Protein AF-A0A392QBS6-F1 (afdb_monomer)

Sequence (158 aa):
MGFRNLRAFNEALLAKQGWRLITHPTSLVAQMLQAKYYPKEHFLKAKPKHNMSYTWRSILQASWILKKGCYWTVGNGASIELWEDNWIHQRGNASTWSPKPTSTNYLKVQDIMEDNDNGWKDHLIHQLFIPQEAQKILRIPLIDRTQDDTLTWDGTLD

Structure (mmCIF, N/CA/C/O backbone):
data_AF-A0A392QBS6-F1
#
_entry.id   AF-A0A392QBS6-F1
#
loop_
_atom_site.group_PDB
_atom_site.id
_atom_site.type_symbol
_atom_site.label_atom_id
_atom_site.label_alt_id
_atom_site.label_comp_id
_atom_site.label_asym_id
_atom_site.label_entity_id
_atom_site.label_seq_id
_atom_site.pdbx_PDB_ins_code
_atom_site.Cartn_x
_atom_site.Cartn_y
_atom_site.Cartn_z
_atom_site.occupancy
_atom_site.B_iso_or_equiv
_atom_site.auth_seq_id
_atom_site.auth_comp_id
_atom_site.auth_asym_id
_atom_site.auth_atom_id
_atom_site.pdbx_PDB_model_num
ATOM 1 N N . MET A 1 1 ? 3.865 12.499 -36.621 1.00 49.34 1 MET A N 1
ATOM 2 C CA . MET A 1 1 ? 2.808 12.134 -35.649 1.00 49.34 1 MET A CA 1
ATOM 3 C C . MET A 1 1 ? 2.849 10.616 -35.443 1.00 49.34 1 MET A C 1
ATOM 5 O O . MET A 1 1 ? 2.321 9.907 -36.278 1.00 49.34 1 MET A O 1
ATOM 9 N N . GLY A 1 2 ? 3.553 10.095 -34.428 1.00 52.97 2 GLY A N 1
ATOM 10 C CA . GLY A 1 2 ? 3.706 8.631 -34.238 1.00 52.97 2 GLY A CA 1
ATOM 11 C C . GLY A 1 2 ? 4.468 8.213 -32.971 1.00 52.97 2 GLY A C 1
ATOM 12 O O . GLY A 1 2 ? 4.223 7.159 -32.399 1.00 52.97 2 GLY A O 1
ATOM 13 N N . PHE A 1 3 ? 5.320 9.093 -32.442 1.00 52.78 3 PHE A N 1
ATOM 14 C CA . PHE A 1 3 ? 6.166 8.795 -31.279 1.00 52.78 3 PHE A CA 1
ATOM 15 C C . PHE A 1 3 ? 5.460 8.880 -29.913 1.00 52.78 3 PHE A C 1
ATOM 17 O O . PHE A 1 3 ? 5.902 8.243 -28.960 1.00 52.78 3 PHE A O 1
ATOM 24 N N . ARG A 1 4 ? 4.349 9.627 -29.796 1.00 57.03 4 A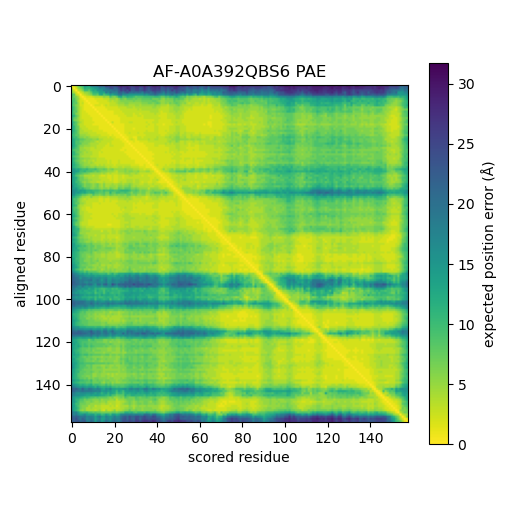RG A N 1
ATOM 25 C CA . ARG A 1 4 ? 3.589 9.723 -28.530 1.00 57.03 4 ARG A CA 1
ATOM 26 C C . ARG A 1 4 ? 2.929 8.396 -28.141 1.00 57.03 4 ARG A C 1
ATOM 28 O O . ARG A 1 4 ? 2.883 8.083 -26.959 1.00 57.03 4 ARG A O 1
ATOM 35 N N . ASN A 1 5 ? 2.491 7.607 -29.124 1.00 68.06 5 ASN A N 1
ATOM 36 C CA . ASN A 1 5 ? 1.867 6.308 -28.875 1.00 68.06 5 ASN A CA 1
ATOM 37 C C . ASN A 1 5 ? 2.914 5.258 -28.455 1.00 68.06 5 ASN A C 1
ATOM 39 O O . ASN A 1 5 ? 2.714 4.542 -27.485 1.00 68.06 5 ASN A O 1
ATOM 43 N N . LEU A 1 6 ? 4.099 5.262 -29.082 1.00 77.19 6 LEU A N 1
ATOM 44 C CA . LEU A 1 6 ? 5.196 4.347 -28.729 1.00 77.19 6 LEU A CA 1
ATOM 45 C C . LEU A 1 6 ? 5.720 4.547 -27.304 1.00 77.19 6 LEU A C 1
ATOM 47 O O . LEU A 1 6 ? 5.988 3.572 -26.607 1.00 77.19 6 LEU A O 1
ATOM 51 N N . ARG A 1 7 ? 5.862 5.799 -26.851 1.00 80.81 7 ARG A N 1
ATOM 52 C CA . ARG A 1 7 ? 6.288 6.066 -25.471 1.00 80.81 7 ARG A CA 1
ATOM 53 C C . ARG A 1 7 ? 5.254 5.566 -24.462 1.00 80.81 7 ARG A C 1
ATOM 55 O O . ARG A 1 7 ? 5.635 4.873 -23.528 1.00 80.81 7 ARG A O 1
ATOM 62 N N . ALA A 1 8 ? 3.975 5.878 -24.672 1.00 80.25 8 ALA A N 1
ATOM 63 C CA . ALA A 1 8 ? 2.897 5.415 -23.800 1.00 80.25 8 ALA A CA 1
ATOM 64 C C . ALA A 1 8 ? 2.787 3.880 -23.791 1.00 80.25 8 ALA A C 1
ATOM 66 O O . ALA A 1 8 ? 2.656 3.274 -22.732 1.00 80.25 8 ALA A O 1
ATOM 67 N N . PHE A 1 9 ? 2.925 3.245 -24.957 1.00 81.94 9 PHE A N 1
ATOM 68 C CA . PHE A 1 9 ? 2.935 1.791 -25.095 1.00 81.94 9 PHE A CA 1
ATOM 69 C C . PHE A 1 9 ? 4.110 1.146 -24.347 1.00 81.94 9 PHE A C 1
ATOM 71 O O . PHE A 1 9 ? 3.920 0.199 -23.588 1.00 81.94 9 PHE A O 1
ATOM 78 N N . ASN A 1 10 ? 5.320 1.696 -24.488 1.00 86.75 10 ASN A N 1
ATOM 79 C CA . ASN A 1 10 ? 6.489 1.223 -23.746 1.00 86.75 10 ASN A CA 1
ATOM 80 C C . ASN A 1 10 ? 6.328 1.415 -22.231 1.00 86.75 10 ASN A C 1
ATOM 82 O O . ASN A 1 10 ? 6.674 0.518 -21.466 1.00 86.75 10 ASN A O 1
ATOM 86 N N . GLU A 1 11 ? 5.785 2.551 -21.784 1.00 87.88 11 GLU A N 1
ATOM 87 C CA . GLU A 1 11 ? 5.496 2.790 -20.365 1.00 87.88 11 GLU A CA 1
ATOM 88 C C . GLU A 1 11 ? 4.455 1.789 -19.827 1.00 87.88 11 GLU A C 1
ATOM 90 O O . GLU A 1 11 ? 4.653 1.232 -18.747 1.00 87.88 11 GLU A O 1
ATOM 95 N N . ALA A 1 12 ? 3.412 1.463 -20.599 1.00 87.19 12 ALA A N 1
ATOM 96 C CA . ALA A 1 12 ? 2.426 0.442 -20.237 1.00 87.19 12 ALA A CA 1
ATOM 97 C C . ALA A 1 12 ? 3.037 -0.970 -20.158 1.00 87.19 12 ALA A C 1
ATOM 99 O O . ALA A 1 12 ? 2.762 -1.716 -19.216 1.00 87.19 12 ALA A O 1
ATOM 100 N N . LEU A 1 13 ? 3.918 -1.335 -21.097 1.00 89.00 13 LEU A N 1
ATOM 101 C CA . LEU A 1 13 ? 4.647 -2.606 -21.050 1.00 89.00 13 LEU A CA 1
ATOM 102 C C . LEU A 1 13 ? 5.544 -2.704 -19.812 1.00 89.00 13 LEU A C 1
ATOM 104 O O . LEU A 1 13 ? 5.586 -3.752 -19.164 1.00 89.00 13 LEU A O 1
ATOM 108 N N . LEU A 1 14 ? 6.241 -1.620 -19.463 1.00 92.12 14 LEU A N 1
ATOM 109 C CA . LEU A 1 14 ? 7.072 -1.546 -18.261 1.00 92.12 14 LEU A CA 1
ATOM 110 C C . LEU A 1 14 ? 6.229 -1.638 -16.984 1.00 92.12 14 LEU A C 1
ATOM 112 O O . LEU A 1 14 ? 6.624 -2.340 -16.054 1.00 92.12 14 LEU A O 1
ATOM 116 N N . ALA A 1 15 ? 5.051 -1.008 -16.956 1.00 89.81 15 ALA A N 1
ATOM 117 C CA . ALA A 1 15 ? 4.090 -1.176 -15.869 1.00 89.81 15 ALA A CA 1
ATOM 118 C C . ALA A 1 15 ? 3.616 -2.635 -15.765 1.00 89.81 15 ALA A C 1
ATOM 120 O O . ALA A 1 15 ? 3.633 -3.191 -14.672 1.00 89.81 15 ALA A O 1
ATOM 121 N N . LYS A 1 16 ? 3.320 -3.310 -16.887 1.00 90.12 16 LYS A N 1
ATOM 122 C CA . LYS A 1 16 ? 2.978 -4.748 -16.902 1.00 90.12 16 LYS A CA 1
ATOM 123 C C . LYS A 1 16 ? 4.129 -5.625 -16.388 1.00 90.12 16 LYS A C 1
ATOM 125 O O . LYS A 1 16 ? 3.877 -6.618 -15.709 1.00 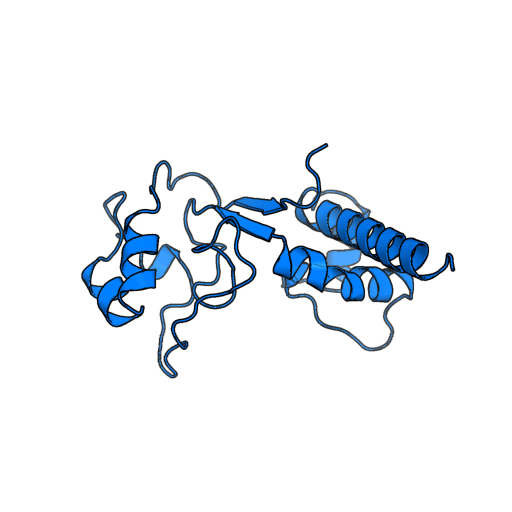90.12 16 LYS A O 1
ATOM 130 N N . GLN A 1 17 ? 5.392 -5.264 -16.645 1.00 91.75 17 GLN A N 1
ATOM 131 C CA . GLN A 1 17 ? 6.533 -5.947 -16.013 1.00 91.75 17 GLN A CA 1
ATOM 132 C C . GLN A 1 17 ? 6.589 -5.688 -14.504 1.00 91.75 17 GLN A C 1
ATOM 134 O O . GLN A 1 17 ? 6.764 -6.634 -13.743 1.00 91.75 17 GLN A O 1
ATOM 139 N N . GLY A 1 18 ? 6.392 -4.442 -14.063 1.00 91.50 18 GLY A N 1
ATOM 140 C CA . GLY A 1 18 ? 6.282 -4.111 -12.640 1.00 91.50 18 GLY A CA 1
ATOM 141 C C . GLY A 1 18 ? 5.163 -4.894 -11.947 1.00 91.50 18 GLY A C 1
ATOM 142 O O . GLY A 1 18 ? 5.373 -5.434 -10.868 1.00 91.50 18 GLY A O 1
ATOM 143 N N . TRP A 1 19 ? 4.015 -5.050 -12.611 1.00 91.81 19 TRP A N 1
ATOM 144 C CA . TRP A 1 19 ? 2.890 -5.845 -12.124 1.00 91.81 19 TRP A CA 1
ATOM 145 C C . TRP A 1 19 ? 3.272 -7.310 -11.914 1.00 91.81 19 TRP A C 1
ATOM 147 O O . TRP A 1 19 ? 3.006 -7.872 -10.858 1.00 91.81 19 TRP A O 1
ATOM 157 N N . ARG A 1 20 ? 3.999 -7.91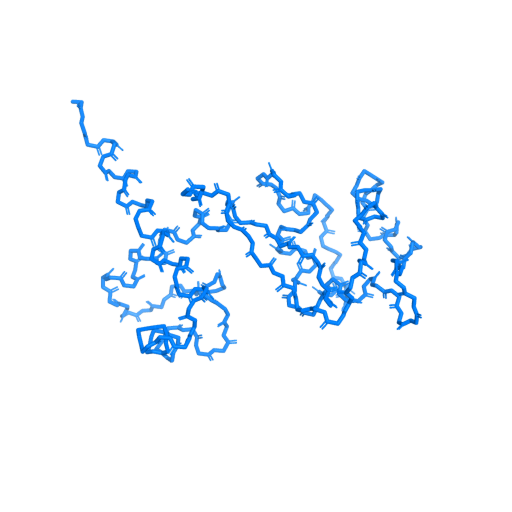2 -12.864 1.00 90.69 20 ARG A N 1
ATOM 158 C CA . ARG A 1 20 ? 4.506 -9.286 -12.718 1.00 90.69 20 ARG A CA 1
ATOM 159 C C . ARG A 1 20 ? 5.441 -9.454 -11.521 1.00 90.69 20 ARG A C 1
ATOM 161 O O . ARG A 1 20 ? 5.422 -10.519 -10.917 1.00 90.69 20 ARG A O 1
ATOM 168 N N . LEU A 1 21 ? 6.232 -8.435 -11.171 1.00 90.69 21 LEU A N 1
ATOM 169 C CA . LEU A 1 21 ? 7.073 -8.476 -9.966 1.00 90.69 21 LEU A CA 1
ATOM 170 C C . LEU A 1 21 ? 6.237 -8.502 -8.682 1.00 90.69 21 LEU A C 1
ATOM 172 O O . LEU A 1 21 ? 6.680 -9.074 -7.692 1.00 90.69 21 LEU A O 1
ATOM 176 N N . ILE A 1 22 ? 5.044 -7.901 -8.704 1.00 88.94 22 ILE A N 1
ATOM 177 C CA . ILE A 1 22 ? 4.110 -7.905 -7.575 1.00 88.94 22 ILE A CA 1
ATOM 178 C C . ILE A 1 22 ? 3.360 -9.240 -7.499 1.00 88.94 22 ILE A C 1
ATOM 180 O O . ILE A 1 22 ? 3.299 -9.836 -6.430 1.00 88.94 22 ILE A O 1
ATOM 184 N N . THR A 1 23 ? 2.811 -9.729 -8.616 1.00 88.75 23 THR A N 1
ATOM 185 C CA . THR A 1 23 ? 1.941 -10.919 -8.615 1.00 88.75 23 THR A CA 1
ATOM 186 C C . THR A 1 23 ? 2.694 -12.248 -8.662 1.00 88.75 23 THR A C 1
ATOM 188 O O . THR A 1 23 ? 2.141 -13.271 -8.276 1.00 88.75 23 THR A O 1
ATOM 191 N N . HIS A 1 24 ? 3.949 -12.260 -9.125 1.00 90.44 24 HIS A N 1
ATOM 192 C CA . HIS A 1 24 ? 4.793 -13.461 -9.190 1.00 90.44 24 HIS A CA 1
ATOM 193 C C . HIS A 1 24 ? 6.121 -13.258 -8.435 1.00 90.44 24 HIS A C 1
ATOM 195 O O . HIS A 1 24 ? 7.203 -13.340 -9.040 1.00 90.44 24 HIS A O 1
ATOM 201 N N . PRO A 1 25 ? 6.070 -13.016 -7.110 1.00 88.31 25 PRO A N 1
ATOM 202 C CA . PRO A 1 25 ? 7.257 -12.718 -6.307 1.00 88.31 25 PRO A CA 1
ATOM 203 C C . PRO A 1 25 ? 8.228 -13.905 -6.212 1.00 88.31 25 PRO A C 1
ATOM 205 O O . PRO A 1 25 ? 9.413 -13.719 -5.957 1.00 88.31 25 PRO A O 1
ATOM 208 N N . THR A 1 26 ? 7.755 -15.130 -6.456 1.00 90.75 26 THR A N 1
ATOM 209 C CA . THR A 1 26 ? 8.560 -16.363 -6.434 1.00 90.75 26 THR A CA 1
ATOM 210 C C . THR A 1 26 ? 9.376 -16.592 -7.704 1.00 90.75 26 THR A C 1
ATOM 212 O O . THR A 1 26 ? 10.218 -17.487 -7.739 1.00 90.75 26 THR A O 1
ATOM 215 N N . SER A 1 27 ? 9.161 -15.800 -8.758 1.00 92.69 27 SER A N 1
ATOM 216 C CA . SER A 1 27 ? 9.972 -15.904 -9.970 1.00 92.69 27 SER A CA 1
ATOM 217 C C . SER A 1 27 ? 11.424 -15.499 -9.692 1.00 92.69 27 SER A C 1
ATOM 219 O O . SER A 1 27 ? 11.685 -14.547 -8.956 1.00 92.69 27 SER A O 1
ATOM 221 N N . LEU A 1 28 ? 12.387 -16.174 -10.332 1.00 92.00 28 LEU A N 1
ATOM 222 C CA . LEU A 1 28 ? 13.818 -15.883 -10.153 1.00 92.00 28 LEU A CA 1
ATOM 223 C C . LEU A 1 28 ? 14.146 -14.404 -10.419 1.00 92.00 28 LEU A C 1
ATOM 225 O O . LEU A 1 28 ? 14.939 -13.792 -9.709 1.00 92.00 28 LEU A O 1
ATOM 229 N N . VAL A 1 29 ? 13.500 -13.816 -11.431 1.00 90.19 29 VAL A N 1
ATOM 230 C CA . VAL A 1 29 ? 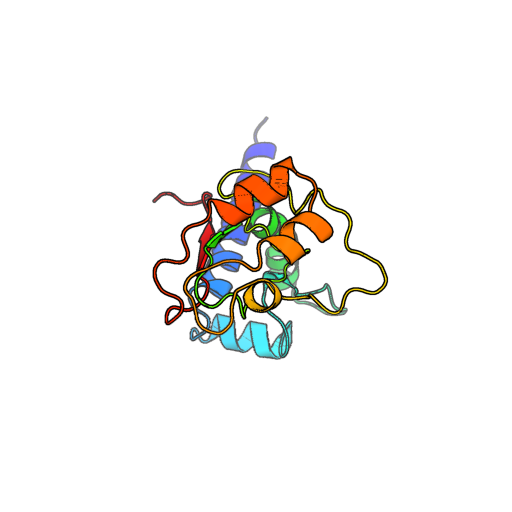13.659 -12.398 -11.777 1.00 90.19 29 VAL A CA 1
ATOM 231 C C . VAL A 1 29 ? 13.137 -11.496 -10.658 1.00 90.19 29 VAL A C 1
ATOM 233 O O . VAL A 1 29 ? 13.819 -10.536 -10.298 1.00 90.19 29 VAL A O 1
ATOM 236 N N . ALA A 1 30 ? 11.966 -11.798 -10.086 1.00 90.69 30 ALA A N 1
ATOM 237 C CA . ALA A 1 30 ? 11.421 -11.028 -8.972 1.00 90.69 30 ALA A CA 1
ATOM 238 C C . ALA A 1 30 ? 12.321 -11.115 -7.737 1.00 90.69 30 ALA A C 1
ATOM 240 O O . ALA A 1 30 ? 12.712 -10.074 -7.213 1.00 90.69 30 ALA A O 1
ATOM 241 N N . GLN A 1 31 ? 12.754 -12.317 -7.353 1.00 92.75 31 GLN A N 1
ATOM 242 C CA . GLN A 1 31 ? 13.648 -12.526 -6.211 1.00 92.75 31 GLN A CA 1
ATOM 243 C C . GLN A 1 31 ? 14.999 -11.818 -6.390 1.00 92.75 31 GLN A C 1
ATOM 245 O O . GLN A 1 31 ? 15.475 -11.140 -5.479 1.00 92.75 31 GLN A O 1
ATOM 250 N N . MET A 1 32 ? 15.601 -11.910 -7.582 1.00 92.12 32 MET A N 1
ATOM 251 C CA . MET A 1 32 ? 16.860 -11.229 -7.890 1.00 92.12 32 MET A CA 1
ATOM 252 C C . MET A 1 32 ? 16.709 -9.702 -7.803 1.00 92.12 32 MET A C 1
ATOM 254 O O . MET A 1 32 ? 17.543 -9.024 -7.197 1.00 92.12 32 MET A O 1
ATOM 258 N N . LEU A 1 33 ? 15.655 -9.144 -8.409 1.00 90.50 33 LEU A N 1
ATOM 259 C CA . LEU A 1 33 ? 15.410 -7.701 -8.390 1.00 90.50 33 LEU A CA 1
ATOM 260 C C . LEU A 1 33 ? 15.046 -7.204 -6.989 1.00 90.50 33 LEU A C 1
ATOM 262 O O . LEU A 1 33 ? 15.516 -6.135 -6.604 1.00 90.50 33 LEU A O 1
ATOM 266 N N . GLN A 1 34 ? 14.276 -7.975 -6.221 1.00 90.62 34 GLN A N 1
ATOM 267 C CA . GLN A 1 34 ? 13.956 -7.682 -4.827 1.00 90.62 34 GLN A CA 1
ATOM 268 C C . GLN A 1 34 ? 15.227 -7.629 -3.985 1.00 90.62 34 GLN A C 1
ATOM 270 O O . GLN A 1 34 ? 15.520 -6.588 -3.400 1.00 90.62 34 GLN A O 1
ATOM 275 N N . ALA A 1 35 ? 16.038 -8.690 -4.002 1.00 90.81 35 ALA A N 1
ATOM 276 C CA . ALA A 1 35 ? 17.285 -8.757 -3.242 1.00 90.81 35 ALA A CA 1
ATOM 277 C C . ALA A 1 35 ? 18.234 -7.594 -3.577 1.00 90.81 35 ALA A C 1
ATOM 279 O O . ALA A 1 35 ? 18.876 -7.025 -2.692 1.00 90.81 35 ALA A O 1
ATOM 280 N N . LYS A 1 36 ? 18.295 -7.196 -4.853 1.00 90.38 36 LYS A N 1
ATOM 281 C CA . LYS A 1 36 ? 19.183 -6.125 -5.313 1.00 90.38 36 LYS A CA 1
ATOM 282 C C . LYS A 1 36 ? 18.649 -4.721 -5.023 1.00 90.38 36 LYS A C 1
ATOM 284 O O . LYS A 1 36 ? 19.406 -3.846 -4.595 1.00 90.38 36 LYS A O 1
ATOM 289 N N . TYR A 1 37 ? 17.373 -4.466 -5.300 1.00 89.56 37 TYR A N 1
ATOM 290 C CA . TYR A 1 37 ? 16.837 -3.106 -5.360 1.00 89.56 37 TYR A CA 1
ATOM 291 C C . TYR A 1 37 ? 15.893 -2.761 -4.208 1.00 89.56 37 TYR A C 1
ATOM 293 O O . TYR A 1 37 ? 15.963 -1.628 -3.727 1.00 89.56 37 TYR A O 1
ATOM 301 N N . TYR A 1 38 ? 15.102 -3.705 -3.702 1.00 88.62 38 TYR A N 1
ATOM 302 C CA . TYR A 1 38 ? 14.094 -3.477 -2.655 1.00 88.62 38 TYR A CA 1
ATOM 303 C C . TYR A 1 38 ? 14.023 -4.646 -1.643 1.00 88.62 38 TYR A C 1
ATOM 305 O O . TYR A 1 38 ? 12.978 -5.261 -1.471 1.00 88.62 38 TYR A O 1
ATOM 313 N N . PRO A 1 39 ? 15.119 -4.972 -0.928 1.00 86.75 39 PR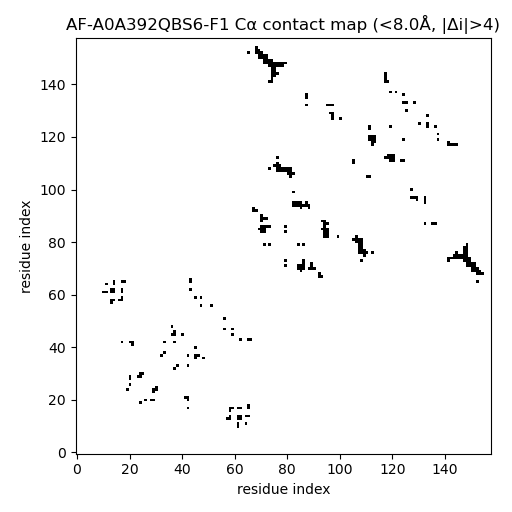O A N 1
ATOM 314 C CA . PRO A 1 39 ? 15.203 -6.207 -0.137 1.00 86.75 39 PRO A CA 1
ATOM 315 C C . PRO A 1 39 ? 14.305 -6.237 1.109 1.00 86.75 39 PRO A C 1
ATOM 317 O O . PRO A 1 39 ? 14.039 -7.309 1.636 1.00 86.75 39 PRO A O 1
ATOM 320 N N . LYS A 1 40 ? 13.871 -5.073 1.606 1.00 84.25 40 LYS A N 1
ATOM 321 C CA . LYS A 1 40 ? 13.063 -4.927 2.833 1.00 84.25 40 LYS A CA 1
ATOM 322 C C . LYS A 1 40 ? 11.716 -4.243 2.589 1.00 84.25 40 LYS A C 1
ATOM 324 O O . LYS A 1 40 ? 11.033 -3.878 3.535 1.00 84.25 40 LYS A O 1
ATOM 329 N N . GLU A 1 41 ? 11.381 -3.987 1.331 1.00 81.81 41 GLU A N 1
ATOM 330 C CA . GLU A 1 41 ? 10.228 -3.175 0.951 1.00 81.81 41 GLU A CA 1
ATOM 331 C C . GLU A 1 41 ? 9.445 -3.876 -0.160 1.00 81.81 41 GLU A C 1
ATOM 333 O O . GLU A 1 41 ? 9.929 -4.818 -0.786 1.00 81.81 41 GLU A O 1
ATOM 338 N N . HIS A 1 42 ? 8.241 -3.386 -0.438 1.00 83.19 42 HIS A N 1
ATOM 339 C CA . HIS A 1 42 ? 7.472 -3.801 -1.607 1.00 83.19 42 HIS A CA 1
ATOM 340 C C . HIS A 1 42 ? 7.935 -3.053 -2.859 1.00 83.19 42 HIS A C 1
ATOM 342 O O . HIS A 1 42 ? 8.414 -1.919 -2.781 1.00 83.19 42 HIS A O 1
ATOM 348 N N . PHE A 1 43 ? 7.713 -3.646 -4.034 1.00 86.38 43 PHE A N 1
ATOM 349 C CA . PHE A 1 43 ? 8.048 -3.034 -5.324 1.00 86.38 43 PHE A CA 1
ATOM 350 C C . PHE A 1 43 ? 7.510 -1.596 -5.462 1.00 86.38 43 PHE A C 1
ATOM 352 O O . PHE A 1 43 ? 8.235 -0.705 -5.900 1.00 86.38 43 PHE A O 1
ATOM 359 N N . LEU A 1 44 ? 6.270 -1.334 -5.029 1.00 84.69 44 LEU A N 1
ATOM 360 C CA . LEU A 1 44 ? 5.667 0.003 -5.099 1.00 84.69 44 LEU A CA 1
ATOM 361 C C . LEU A 1 44 ? 6.349 1.025 -4.173 1.00 84.69 44 LEU A C 1
ATOM 363 O O . LEU A 1 44 ? 6.311 2.224 -4.445 1.00 84.69 44 LEU A O 1
ATOM 367 N N . LYS A 1 45 ? 7.024 0.582 -3.111 1.00 83.69 45 LYS A N 1
ATOM 368 C CA . LYS A 1 45 ? 7.783 1.457 -2.206 1.00 83.69 45 LYS A CA 1
ATOM 369 C C . LYS A 1 45 ? 9.237 1.647 -2.636 1.00 83.69 45 LYS A C 1
ATOM 371 O O . LYS A 1 45 ? 9.901 2.537 -2.110 1.00 83.69 45 LYS A O 1
ATOM 376 N N . ALA A 1 46 ? 9.703 0.893 -3.634 1.00 87.06 46 ALA A N 1
ATOM 377 C CA . ALA A 1 46 ? 11.078 0.959 -4.095 1.00 87.06 46 ALA A CA 1
ATOM 378 C C . ALA A 1 46 ? 11.480 2.389 -4.490 1.00 87.06 46 ALA A C 1
ATOM 380 O O . ALA A 1 46 ? 10.770 3.095 -5.213 1.00 87.06 46 ALA A O 1
ATOM 381 N N . LYS A 1 47 ? 12.655 2.812 -4.018 1.00 86.31 47 LYS A N 1
ATOM 382 C CA . LYS A 1 47 ? 13.209 4.145 -4.277 1.00 86.31 47 LYS A CA 1
ATOM 383 C C . LYS A 1 47 ? 14.356 4.089 -5.285 1.00 86.31 47 LYS A C 1
ATOM 385 O O . LYS A 1 47 ? 15.062 3.078 -5.370 1.00 86.31 47 LYS A O 1
ATOM 390 N N . PRO A 1 48 ? 14.592 5.176 -6.039 1.00 85.69 48 PRO A N 1
ATOM 391 C CA . PRO A 1 48 ? 15.760 5.267 -6.895 1.00 85.69 48 PRO A CA 1
ATOM 392 C C . PRO A 1 48 ? 17.060 5.168 -6.085 1.00 85.69 48 PRO A C 1
ATOM 394 O O . PRO A 1 48 ? 17.221 5.848 -5.077 1.00 85.69 48 PRO A O 1
ATOM 397 N N . LYS A 1 49 ? 17.999 4.338 -6.546 1.00 84.81 49 LYS A N 1
ATOM 398 C CA . LYS A 1 49 ? 19.349 4.185 -5.987 1.00 84.81 49 LYS A CA 1
ATOM 399 C C . LYS A 1 49 ? 20.407 4.578 -7.017 1.00 84.81 49 LYS A C 1
ATOM 401 O O . LYS A 1 49 ? 20.195 4.417 -8.221 1.00 84.81 49 LYS A O 1
ATOM 406 N N . HIS A 1 50 ? 21.563 5.042 -6.547 1.00 75.69 50 HIS A N 1
ATOM 407 C CA . HIS A 1 50 ? 22.733 5.219 -7.408 1.00 75.69 50 HIS A CA 1
ATOM 408 C C . HIS A 1 50 ? 23.159 3.863 -8.006 1.00 75.69 50 HIS A 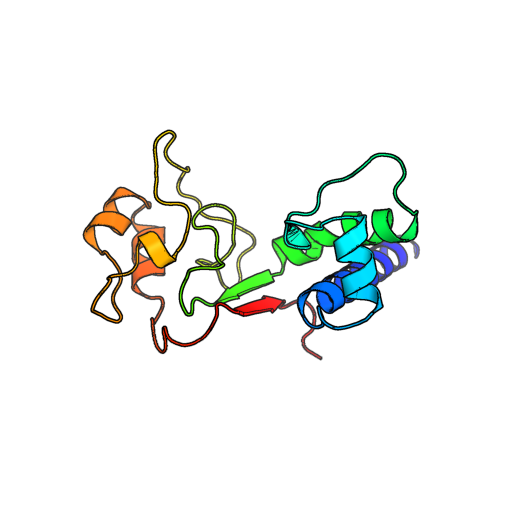C 1
ATOM 410 O O . HIS A 1 50 ? 23.047 2.829 -7.349 1.00 75.69 50 HIS A O 1
ATOM 416 N N . ASN A 1 51 ? 23.613 3.862 -9.265 1.00 82.44 51 ASN A N 1
ATOM 417 C CA . ASN A 1 51 ? 24.083 2.676 -10.005 1.00 82.44 51 ASN A CA 1
ATOM 418 C C . ASN A 1 51 ? 23.029 1.581 -10.271 1.00 82.44 51 ASN A C 1
ATOM 420 O O . ASN A 1 51 ? 23.328 0.385 -10.275 1.00 82.44 51 ASN A O 1
ATOM 424 N N . MET A 1 52 ? 21.781 1.970 -10.537 1.00 88.62 52 MET A N 1
ATOM 425 C CA . MET A 1 52 ? 20.780 1.027 -11.042 1.00 88.62 52 MET A CA 1
ATOM 426 C C . MET A 1 52 ? 21.003 0.651 -12.511 1.00 88.62 52 MET A C 1
ATOM 428 O O . MET A 1 52 ? 21.491 1.460 -13.300 1.00 88.62 52 MET A O 1
ATOM 432 N N . SER A 1 53 ? 20.589 -0.562 -12.893 1.00 90.19 53 SER A N 1
ATOM 433 C CA . SER A 1 53 ? 20.578 -0.941 -14.304 1.00 90.19 53 SER A CA 1
ATOM 434 C C . SER A 1 53 ? 19.569 -0.082 -15.062 1.00 90.19 53 SER A C 1
ATOM 436 O O . SER A 1 53 ? 18.567 0.371 -14.501 1.00 90.19 53 SER A O 1
ATOM 438 N N . TYR A 1 54 ? 19.815 0.113 -16.356 1.00 88.19 54 TYR A N 1
ATOM 439 C CA . TYR A 1 54 ? 18.891 0.847 -17.219 1.00 88.19 54 TYR A CA 1
ATOM 440 C C . TYR A 1 54 ? 17.489 0.220 -17.200 1.00 88.19 54 TYR A C 1
ATOM 442 O O . TYR A 1 54 ? 16.495 0.917 -17.031 1.00 88.19 54 TYR A O 1
ATOM 450 N N . THR A 1 55 ? 17.423 -1.113 -17.257 1.00 88.19 55 THR A N 1
ATOM 451 C CA . THR A 1 55 ? 16.171 -1.878 -17.188 1.00 88.19 55 THR A CA 1
ATOM 452 C C . THR A 1 55 ? 15.393 -1.621 -15.898 1.00 88.19 55 THR A C 1
ATOM 454 O O . THR A 1 55 ? 14.199 -1.333 -15.954 1.00 88.19 55 THR A O 1
ATOM 457 N N . TRP A 1 56 ? 16.059 -1.655 -14.738 1.00 90.81 56 TRP A N 1
ATOM 458 C CA . TRP A 1 56 ? 15.418 -1.361 -13.456 1.00 90.81 56 TRP A CA 1
ATOM 459 C C . TRP A 1 56 ? 14.934 0.084 -13.391 1.00 90.81 56 TRP A C 1
ATOM 461 O O . TRP A 1 56 ? 13.819 0.340 -12.946 1.00 90.81 56 TRP A O 1
ATOM 471 N N . ARG A 1 57 ? 15.742 1.029 -13.887 1.00 91.19 57 ARG A N 1
ATOM 472 C CA . ARG A 1 57 ? 15.362 2.442 -13.952 1.00 91.19 57 ARG A CA 1
ATOM 473 C C . ARG A 1 57 ? 14.071 2.640 -14.732 1.00 91.19 57 ARG A C 1
ATOM 475 O O . ARG A 1 57 ? 13.199 3.360 -14.258 1.00 91.19 57 ARG A O 1
ATOM 482 N N . SER A 1 58 ? 13.940 1.998 -15.890 1.00 90.44 58 SER A N 1
ATOM 483 C CA . SER A 1 58 ? 12.743 2.088 -16.728 1.00 90.44 58 SER A CA 1
ATOM 484 C C . SER A 1 58 ? 11.512 1.477 -16.051 1.00 90.44 58 SER A C 1
ATOM 486 O O . SER A 1 58 ? 10.455 2.102 -16.044 1.00 90.44 58 SER A O 1
ATOM 488 N N . ILE A 1 59 ? 11.645 0.303 -15.422 1.00 91.38 59 ILE A N 1
ATOM 489 C CA . ILE A 1 59 ? 10.545 -0.334 -14.674 1.00 91.38 59 ILE A CA 1
ATOM 490 C C . ILE A 1 59 ? 10.115 0.549 -13.495 1.00 91.38 59 ILE A C 1
ATOM 492 O O . ILE A 1 59 ? 8.928 0.810 -13.305 1.00 91.38 59 ILE A O 1
ATOM 496 N N . LEU A 1 60 ? 11.079 1.063 -12.729 1.00 90.69 60 LEU A N 1
ATOM 497 C CA . LEU A 1 60 ? 10.814 1.938 -11.593 1.00 90.69 60 LEU A CA 1
ATOM 498 C C . LEU A 1 60 ? 10.154 3.250 -12.035 1.00 90.69 60 LEU A C 1
ATOM 500 O O . LEU A 1 60 ? 9.226 3.722 -11.381 1.00 90.69 60 LEU A O 1
ATOM 504 N N . GLN A 1 61 ? 10.582 3.816 -13.165 1.00 88.94 61 GLN A N 1
ATOM 505 C CA . GLN A 1 61 ? 9.944 4.987 -13.760 1.00 88.94 61 GLN A CA 1
ATOM 506 C C . GLN A 1 61 ? 8.509 4.713 -14.199 1.00 88.94 61 GLN A C 1
ATOM 508 O O . GLN A 1 61 ? 7.703 5.618 -14.090 1.00 88.94 61 GLN A O 1
ATOM 513 N N . ALA A 1 62 ? 8.159 3.509 -14.647 1.00 89.38 62 ALA A N 1
ATOM 514 C CA . ALA A 1 62 ? 6.780 3.167 -15.001 1.00 89.38 62 ALA A CA 1
ATOM 515 C C . ALA A 1 62 ? 5.907 2.791 -13.787 1.00 89.38 62 ALA A C 1
ATOM 517 O O . ALA A 1 62 ? 4.686 2.703 -13.911 1.00 89.38 62 ALA A O 1
ATOM 518 N N . SER A 1 63 ? 6.497 2.609 -12.598 1.00 88.38 63 SER A N 1
ATOM 519 C CA . SER A 1 63 ? 5.763 2.206 -11.387 1.00 88.38 63 SER A CA 1
ATOM 520 C C . SER A 1 63 ? 4.656 3.184 -10.976 1.00 88.38 63 SER A C 1
ATOM 522 O O . SER A 1 63 ? 3.699 2.766 -10.330 1.00 88.38 63 SER A O 1
ATOM 524 N N . TRP A 1 64 ? 4.727 4.464 -11.375 1.00 86.12 64 TRP A N 1
ATOM 525 C CA . TRP A 1 64 ? 3.660 5.433 -11.089 1.00 86.12 64 TRP A CA 1
ATOM 526 C C . TRP A 1 64 ? 2.324 5.043 -11.732 1.00 86.12 64 TRP A C 1
ATOM 528 O O . TRP A 1 64 ? 1.280 5.386 -11.183 1.00 86.12 64 TRP A O 1
ATOM 538 N N . ILE A 1 65 ? 2.345 4.321 -12.859 1.00 88.25 65 ILE A N 1
ATOM 539 C CA . ILE A 1 65 ? 1.135 3.826 -13.530 1.00 88.25 65 ILE A CA 1
ATOM 540 C C . ILE A 1 65 ? 0.424 2.826 -12.623 1.00 88.25 65 ILE A C 1
ATOM 542 O O . ILE A 1 65 ? -0.784 2.921 -12.437 1.00 88.25 65 ILE A O 1
ATOM 546 N N . LEU A 1 66 ? 1.183 1.919 -12.003 1.00 86.88 66 LEU A N 1
ATOM 547 C CA . LEU A 1 66 ? 0.647 0.971 -11.029 1.00 86.88 66 LEU A CA 1
ATOM 548 C C . LEU A 1 66 ? 0.183 1.697 -9.765 1.00 86.88 66 LEU A C 1
ATOM 550 O O . LEU A 1 66 ? -0.929 1.481 -9.318 1.00 86.88 66 LEU A O 1
ATOM 554 N N . LYS A 1 67 ? 0.966 2.642 -9.232 1.00 82.56 67 LYS A N 1
ATOM 555 C CA . LYS A 1 67 ? 0.550 3.419 -8.046 1.00 82.56 67 LYS A CA 1
ATOM 556 C C . LYS A 1 67 ? -0.775 4.159 -8.235 1.00 82.56 67 LYS A C 1
ATOM 558 O O . LYS A 1 67 ? -1.495 4.344 -7.267 1.00 82.56 67 LYS A O 1
ATOM 563 N N . LYS A 1 68 ? -1.069 4.618 -9.456 1.00 81.25 68 LYS A N 1
ATOM 564 C CA . LYS A 1 68 ? -2.325 5.312 -9.771 1.00 81.25 68 LYS A CA 1
ATOM 565 C C . LYS A 1 68 ? -3.458 4.374 -10.175 1.00 81.25 68 LYS A C 1
ATOM 567 O O . LYS A 1 68 ? -4.607 4.698 -9.920 1.00 81.25 68 LYS A O 1
ATOM 572 N N . GLY A 1 69 ? -3.140 3.282 -10.865 1.00 83.56 69 GLY A N 1
ATOM 573 C CA . GLY A 1 69 ? -4.132 2.360 -11.417 1.00 83.56 69 GLY A CA 1
ATOM 574 C C . GLY A 1 69 ? -4.459 1.176 -10.515 1.00 83.56 69 GLY A C 1
ATOM 575 O O . GLY A 1 69 ? -5.393 0.439 -10.822 1.00 83.56 69 GLY A O 1
ATOM 576 N N . CYS A 1 70 ? -3.678 0.945 -9.460 1.00 86.50 70 CYS A N 1
ATOM 577 C CA . CYS A 1 70 ? -3.938 -0.118 -8.508 1.00 86.50 70 CYS A CA 1
ATOM 578 C C . CYS A 1 70 ? -4.759 0.382 -7.320 1.00 86.50 70 CYS A C 1
ATOM 580 O O . CYS A 1 70 ? -4.610 1.520 -6.867 1.00 86.50 70 CYS A O 1
ATOM 582 N N . TYR A 1 71 ? -5.573 -0.515 -6.782 1.00 87.44 71 TYR A N 1
ATOM 583 C CA . TYR A 1 71 ? -6.266 -0.338 -5.516 1.00 87.44 71 TYR A CA 1
ATOM 584 C C . TYR A 1 71 ? -6.198 -1.625 -4.702 1.00 87.44 71 TYR A C 1
ATOM 586 O O . TYR A 1 71 ? -6.069 -2.728 -5.240 1.00 87.44 71 TYR A O 1
ATOM 594 N N . TRP A 1 72 ? -6.267 -1.463 -3.393 1.00 87.88 72 TRP A N 1
ATOM 595 C CA . TRP A 1 72 ? -6.286 -2.551 -2.440 1.00 87.88 72 TRP A CA 1
ATOM 596 C C . TRP A 1 72 ? -7.720 -2.935 -2.097 1.00 87.88 72 TRP A C 1
ATOM 598 O O . TRP A 1 72 ? -8.571 -2.079 -1.850 1.00 87.88 72 TRP A O 1
ATOM 608 N N . THR A 1 73 ? -7.959 -4.237 -2.048 1.00 88.88 73 THR A N 1
ATOM 609 C CA . THR A 1 73 ? -9.147 -4.829 -1.445 1.00 88.88 73 THR A CA 1
ATOM 610 C C . THR A 1 73 ? -8.764 -5.320 -0.057 1.00 88.88 73 THR A C 1
ATOM 612 O O . THR A 1 73 ? -7.785 -6.054 0.098 1.00 88.88 73 THR A O 1
ATOM 615 N N . VAL A 1 74 ? -9.520 -4.871 0.944 1.00 90.00 74 VAL A N 1
ATOM 616 C CA . VAL A 1 74 ? -9.255 -5.149 2.359 1.00 90.00 74 VAL A CA 1
ATOM 617 C C . VAL A 1 74 ? -9.597 -6.604 2.680 1.00 90.00 74 VAL A C 1
ATOM 619 O O . VAL A 1 74 ? -10.734 -7.023 2.468 1.00 90.00 74 VAL A O 1
ATOM 622 N N . GLY A 1 75 ? -8.615 -7.340 3.200 1.00 88.94 75 GLY A N 1
ATOM 623 C CA . GLY A 1 75 ? -8.776 -8.642 3.846 1.00 88.94 75 GLY A CA 1
ATOM 624 C C . GLY A 1 75 ? -8.505 -8.498 5.344 1.00 88.94 75 GLY A C 1
ATOM 625 O O . GLY A 1 75 ? -9.346 -7.996 6.092 1.00 88.94 75 GLY A O 1
ATOM 626 N N . ASN A 1 76 ? -7.308 -8.895 5.782 1.00 88.94 76 ASN A N 1
ATOM 627 C CA . ASN A 1 76 ? -6.840 -8.738 7.164 1.00 88.94 76 ASN A CA 1
ATOM 628 C C . ASN A 1 76 ? -6.378 -7.310 7.530 1.00 88.94 76 ASN A C 1
ATOM 630 O O . ASN A 1 76 ? -6.238 -7.004 8.714 1.00 88.94 76 ASN A O 1
ATOM 634 N N . GLY A 1 77 ? -6.152 -6.435 6.545 1.00 88.94 77 GLY A N 1
ATOM 635 C CA . GLY A 1 77 ? -5.759 -5.036 6.725 1.00 88.94 77 GLY A CA 1
ATOM 636 C C . GLY A 1 77 ? -4.306 -4.818 7.166 1.00 88.94 77 GLY A C 1
ATOM 637 O O . GLY A 1 77 ? -3.923 -3.676 7.444 1.00 88.94 77 GLY A O 1
ATOM 638 N N . ALA A 1 78 ? -3.496 -5.876 7.265 1.00 88.88 78 ALA A N 1
ATOM 639 C CA . ALA A 1 78 ? -2.128 -5.817 7.782 1.00 88.88 78 ALA A CA 1
ATOM 640 C C . ALA A 1 78 ? -1.126 -5.270 6.752 1.00 88.88 78 ALA A C 1
ATOM 642 O O . ALA A 1 78 ? -0.114 -4.649 7.105 1.00 88.88 78 ALA A O 1
ATOM 643 N N . SER A 1 79 ? -1.398 -5.486 5.465 1.00 87.19 79 SER A N 1
ATOM 644 C CA . SER A 1 79 ? -0.506 -5.082 4.375 1.00 87.19 79 SER A CA 1
ATOM 645 C C . SER A 1 79 ? -0.775 -3.652 3.914 1.00 87.19 79 SER A C 1
ATOM 647 O O . SER A 1 79 ? 0.165 -2.967 3.506 1.00 87.19 79 SER A O 1
ATOM 649 N N . ILE A 1 80 ? -2.009 -3.168 4.061 1.00 89.31 80 ILE A N 1
ATOM 650 C CA . ILE A 1 80 ? -2.453 -1.865 3.549 1.00 89.31 80 ILE A CA 1
ATOM 651 C C . ILE A 1 80 ? -2.052 -0.728 4.499 1.00 89.31 80 ILE A C 1
ATOM 653 O O . ILE A 1 80 ? -2.442 -0.703 5.668 1.00 89.31 80 ILE A O 1
ATOM 657 N N . GLU A 1 81 ? -1.294 0.243 3.991 1.00 89.19 81 GLU A N 1
ATOM 658 C CA . GLU A 1 81 ? -1.023 1.503 4.685 1.00 89.19 81 GLU A CA 1
ATOM 659 C C . GLU A 1 81 ? -2.259 2.403 4.666 1.00 89.19 81 GLU A C 1
ATOM 661 O O . GLU A 1 81 ? -2.721 2.836 3.610 1.00 89.19 81 GLU A O 1
ATOM 666 N N . LEU A 1 82 ? -2.740 2.770 5.849 1.00 89.88 82 LEU A N 1
ATOM 667 C CA . LEU A 1 82 ? -3.989 3.498 6.048 1.00 89.88 82 LEU A CA 1
ATOM 668 C C . LEU A 1 82 ? -4.071 4.804 5.236 1.00 89.88 82 LEU A C 1
ATOM 670 O O . LEU A 1 82 ? -5.140 5.139 4.733 1.00 89.88 82 LEU A O 1
ATOM 674 N N . TRP A 1 83 ? -2.946 5.516 5.104 1.00 87.38 83 TRP A N 1
ATOM 675 C CA . TRP A 1 83 ? -2.865 6.871 4.534 1.00 87.38 83 TRP A CA 1
ATOM 676 C C . TRP A 1 83 ? -2.181 6.951 3.161 1.00 87.38 83 TRP A 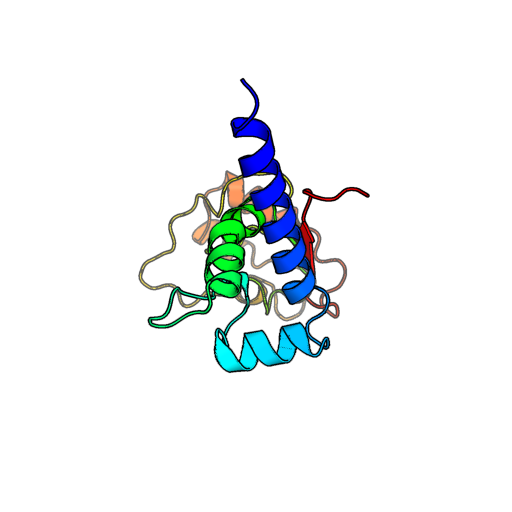C 1
ATOM 678 O O . TRP A 1 83 ? -2.280 7.965 2.471 1.00 87.38 83 TRP A O 1
ATOM 688 N N . GLU A 1 84 ? -1.400 5.933 2.794 1.00 82.88 84 GLU A N 1
ATOM 689 C CA . GLU A 1 84 ? -0.561 5.966 1.584 1.00 82.88 84 GLU A CA 1
ATOM 690 C C . GLU A 1 84 ? -1.140 5.128 0.444 1.00 82.88 84 GLU A C 1
ATOM 692 O O . GLU A 1 84 ? -0.880 5.425 -0.724 1.00 82.88 84 GLU A O 1
ATOM 697 N N . ASP A 1 85 ? -1.902 4.087 0.779 1.00 85.44 85 ASP A N 1
ATOM 698 C CA . ASP A 1 85 ? -2.452 3.149 -0.186 1.00 85.44 85 ASP A CA 1
ATOM 699 C C . ASP A 1 85 ? -3.877 3.532 -0.611 1.00 85.44 85 ASP A C 1
ATOM 701 O O . ASP A 1 85 ? -4.679 4.054 0.163 1.00 85.44 85 ASP A O 1
ATOM 705 N N . ASN A 1 86 ? -4.227 3.236 -1.864 1.00 87.06 86 ASN A N 1
ATOM 706 C CA . ASN A 1 86 ? -5.584 3.433 -2.365 1.00 87.06 86 ASN A CA 1
ATOM 707 C C . ASN A 1 86 ? -6.464 2.223 -2.025 1.00 87.06 86 ASN A C 1
ATOM 709 O O . ASN A 1 86 ? -6.478 1.249 -2.769 1.00 87.06 86 ASN A O 1
ATOM 713 N N . TRP A 1 87 ? -7.201 2.282 -0.919 1.00 88.38 87 TRP A N 1
ATOM 714 C CA . TRP A 1 87 ? -8.111 1.206 -0.490 1.00 88.38 87 TRP A CA 1
ATOM 715 C C . TRP A 1 87 ? -9.571 1.668 -0.324 1.00 88.38 87 TRP A C 1
ATOM 717 O O . TRP A 1 87 ? -10.491 0.855 -0.337 1.00 88.38 87 TRP A O 1
ATOM 727 N N . ILE A 1 88 ? -9.810 2.984 -0.242 1.00 87.56 88 ILE A N 1
ATOM 728 C CA . ILE A 1 88 ? -11.155 3.583 -0.115 1.00 87.56 88 ILE A CA 1
ATOM 729 C C . ILE A 1 88 ? -11.799 3.820 -1.494 1.00 87.56 88 ILE A C 1
ATOM 731 O O . ILE A 1 88 ? -13.025 3.864 -1.634 1.00 87.56 88 ILE A O 1
ATOM 735 N N . HIS A 1 89 ? -10.993 4.024 -2.539 1.00 78.88 89 HIS A N 1
ATOM 736 C CA . HIS A 1 89 ? -11.463 4.433 -3.862 1.00 78.88 89 HIS A CA 1
ATOM 737 C C . HIS A 1 89 ? -11.073 3.406 -4.923 1.00 78.88 89 HIS A C 1
ATOM 739 O O . HIS A 1 89 ? -10.201 3.652 -5.754 1.00 78.88 89 HIS A O 1
ATOM 745 N N . GLN A 1 90 ? -11.805 2.286 -4.951 1.00 66.88 90 GLN A N 1
ATOM 746 C CA . GLN A 1 90 ? -11.597 1.160 -5.878 1.00 66.88 90 GLN A CA 1
ATOM 747 C C . GLN A 1 90 ? -11.516 1.548 -7.369 1.00 66.88 90 GLN A C 1
ATOM 749 O O . GLN A 1 90 ? -11.069 0.751 -8.174 1.00 66.88 90 GLN A O 1
ATOM 754 N N . ARG A 1 91 ? -11.957 2.749 -7.773 1.00 65.12 91 ARG A N 1
ATOM 755 C CA . ARG A 1 91 ? -11.902 3.232 -9.170 1.00 65.12 91 ARG A CA 1
ATOM 756 C C . ARG A 1 91 ? -11.471 4.700 -9.304 1.00 65.12 91 ARG A C 1
ATOM 758 O O . ARG A 1 91 ? -11.831 5.370 -10.270 1.00 65.12 91 ARG A O 1
ATOM 765 N N . GLY A 1 92 ? -10.776 5.241 -8.300 1.00 61.53 92 GLY A N 1
ATOM 766 C CA . GLY A 1 92 ? -10.392 6.655 -8.236 1.00 61.53 92 GLY A CA 1
ATOM 767 C C . GLY A 1 92 ? -8.880 6.879 -8.225 1.00 61.53 92 GLY A C 1
ATOM 768 O O . GLY A 1 92 ? -8.128 6.065 -7.711 1.00 61.53 92 GLY A O 1
ATOM 769 N N . ASN A 1 93 ? -8.442 8.034 -8.736 1.00 58.97 93 ASN A N 1
ATOM 770 C CA . ASN A 1 93 ? -7.029 8.447 -8.772 1.00 58.97 93 ASN A CA 1
ATOM 771 C C . ASN A 1 93 ? -6.507 9.030 -7.443 1.00 58.97 93 ASN A C 1
ATOM 773 O O . ASN A 1 93 ? -5.405 9.582 -7.413 1.00 58.97 93 ASN A O 1
ATOM 777 N N . ALA A 1 94 ? -7.311 9.016 -6.381 1.00 57.31 94 ALA A N 1
ATOM 778 C CA . ALA A 1 94 ? -6.994 9.712 -5.144 1.00 57.31 94 ALA A CA 1
ATOM 779 C C . ALA A 1 94 ? -6.687 8.718 -4.024 1.00 57.31 94 ALA A C 1
ATOM 781 O O . ALA A 1 94 ? -7.501 7.845 -3.735 1.00 57.31 94 ALA A O 1
ATOM 782 N N . SER A 1 95 ? -5.529 8.905 -3.385 1.00 65.56 95 SER A N 1
ATOM 783 C CA . SER A 1 95 ? -5.330 8.459 -2.004 1.00 65.56 95 SER A CA 1
ATOM 784 C C . SER A 1 95 ? -6.241 9.265 -1.071 1.00 65.56 95 SER A C 1
ATOM 786 O O . SER A 1 95 ? -6.792 10.290 -1.488 1.00 65.56 95 SER A O 1
ATOM 788 N N . THR A 1 96 ? -6.358 8.806 0.176 1.00 70.56 96 THR A N 1
ATOM 789 C CA . THR A 1 96 ? -7.108 9.439 1.272 1.00 70.56 96 THR A CA 1
ATOM 790 C C . THR A 1 96 ? -7.051 10.970 1.216 1.00 70.56 96 THR A C 1
ATOM 792 O O . THR A 1 96 ? -5.969 11.562 1.213 1.00 70.56 96 THR A O 1
ATOM 795 N N . TRP A 1 97 ? -8.214 11.616 1.176 1.00 73.69 97 TRP A N 1
ATOM 796 C CA . TRP A 1 97 ? -8.370 13.070 1.229 1.00 73.69 97 TRP A CA 1
ATOM 797 C C . TRP A 1 97 ? -8.128 13.621 2.630 1.00 73.69 97 TRP A C 1
ATOM 799 O O . TRP A 1 97 ? -7.689 14.764 2.774 1.00 73.69 97 TRP A O 1
ATOM 809 N N . SER A 1 98 ? -8.407 12.821 3.658 1.00 79.62 98 SER A N 1
ATOM 810 C CA . SER A 1 98 ? -8.129 13.190 5.042 1.00 79.62 98 SER A CA 1
ATOM 811 C C . SER A 1 98 ? -6.619 13.334 5.270 1.00 79.62 98 SER A C 1
ATOM 813 O O . SER A 1 98 ? -5.853 12.426 4.931 1.00 79.62 98 SER A O 1
ATOM 815 N N . PRO A 1 99 ? -6.155 14.462 5.838 1.00 78.62 99 PRO A N 1
ATOM 816 C CA . PRO A 1 99 ? -4.744 14.648 6.132 1.00 78.62 99 PRO A CA 1
ATOM 817 C C . PRO A 1 99 ? -4.322 13.694 7.250 1.00 78.62 99 PRO A C 1
ATOM 819 O O . PRO A 1 99 ? -4.965 13.632 8.297 1.00 78.62 99 PRO A O 1
ATOM 822 N N . LYS A 1 100 ? -3.201 12.994 7.053 1.00 83.12 100 LYS A N 1
ATOM 823 C CA . LYS A 1 100 ? -2.602 12.157 8.096 1.00 83.12 100 LYS A CA 1
ATOM 824 C C . LYS A 1 100 ? -2.302 13.012 9.341 1.00 83.12 100 LYS A C 1
ATOM 826 O O . LYS A 1 100 ? -1.511 13.955 9.232 1.00 83.12 100 LYS A O 1
ATOM 831 N N . PRO A 1 101 ? -2.859 12.689 10.523 1.00 83.31 101 PRO A N 1
ATOM 832 C CA . PRO A 1 101 ? -2.545 13.414 11.750 1.00 83.31 101 PRO A CA 1
ATOM 833 C C . PRO A 1 101 ? -1.061 13.264 12.116 1.00 83.31 101 PRO A C 1
ATOM 835 O O . PRO A 1 101 ? -0.510 12.165 12.054 1.00 83.31 101 PRO A O 1
ATOM 838 N N . THR A 1 102 ? -0.410 14.350 12.544 1.00 76.69 102 THR A N 1
ATOM 839 C CA . THR A 1 102 ? 1.042 14.389 12.825 1.00 76.69 102 THR A CA 1
ATOM 840 C C . THR A 1 102 ? 1.487 13.402 13.914 1.00 76.69 102 THR A C 1
ATOM 842 O O . THR A 1 102 ? 2.638 12.979 13.924 1.00 76.69 102 THR A O 1
ATOM 845 N N . SER A 1 103 ? 0.585 13.012 14.819 1.00 75.88 103 SER A N 1
ATOM 846 C CA . SER A 1 103 ? 0.862 12.160 15.983 1.00 75.88 103 SER A CA 1
ATOM 847 C C . SER A 1 103 ? 0.074 10.843 15.986 1.00 75.88 103 SER A C 1
ATOM 849 O O . SER A 1 103 ? -0.192 10.297 17.056 1.00 75.88 103 SER A O 1
ATOM 851 N N . THR A 1 104 ? -0.376 10.356 14.826 1.00 79.19 104 THR A N 1
ATOM 852 C CA . THR A 1 104 ? -1.157 9.111 14.780 1.00 79.19 104 THR A CA 1
ATOM 853 C C . THR A 1 104 ? -0.264 7.875 14.880 1.00 79.19 104 THR A C 1
ATOM 855 O O . THR A 1 104 ? 0.719 7.751 14.148 1.00 79.19 104 THR A O 1
ATOM 858 N N . ASN A 1 105 ? -0.652 6.936 15.745 1.00 85.38 105 ASN A N 1
ATOM 859 C CA . ASN A 1 105 ? -0.085 5.585 15.778 1.00 85.38 105 ASN A CA 1
ATOM 860 C C . ASN A 1 105 ? -0.821 4.625 14.827 1.00 85.38 105 ASN A C 1
ATOM 862 O O . ASN A 1 105 ? -0.363 3.506 14.629 1.00 85.38 105 ASN A O 1
ATOM 866 N N . TYR A 1 106 ? -1.935 5.064 14.231 1.00 88.94 106 TYR A N 1
ATOM 867 C CA . TYR A 1 106 ? -2.714 4.283 13.273 1.00 88.94 106 TYR A CA 1
ATOM 868 C C . TYR A 1 106 ? -2.070 4.405 11.892 1.00 88.94 106 TYR A C 1
ATOM 870 O O . TYR A 1 106 ? -2.156 5.457 11.241 1.00 88.94 106 TYR A O 1
ATOM 878 N N . LEU A 1 107 ? -1.372 3.352 11.478 1.00 89.69 107 LEU A N 1
ATOM 879 C CA . LEU A 1 107 ? -0.604 3.305 10.232 1.00 89.69 107 LEU A CA 1
ATOM 880 C C . LEU A 1 107 ? -1.184 2.303 9.242 1.00 89.69 107 LEU A C 1
ATOM 882 O O . LEU A 1 107 ? -1.048 2.511 8.039 1.00 89.69 107 LEU A O 1
ATOM 886 N N . LYS A 1 108 ? -1.843 1.252 9.729 1.00 91.62 108 LYS A N 1
ATOM 887 C CA . LYS A 1 108 ? -2.399 0.168 8.923 1.00 91.62 108 LYS A CA 1
ATOM 888 C C . LYS A 1 108 ? -3.920 0.156 8.984 1.00 91.62 108 LYS A C 1
ATOM 890 O O . LYS A 1 108 ? -4.520 0.646 9.940 1.00 91.62 108 LYS A O 1
ATOM 895 N N . VAL A 1 109 ? -4.547 -0.428 7.965 1.00 91.31 109 VAL A N 1
ATOM 896 C CA . VAL A 1 109 ? -6.010 -0.593 7.934 1.00 91.31 109 VAL A CA 1
ATOM 897 C C . VAL A 1 109 ? -6.488 -1.482 9.082 1.00 91.31 109 VAL A C 1
ATOM 899 O O . VAL A 1 109 ? -7.506 -1.168 9.691 1.00 91.31 109 VAL A O 1
ATOM 902 N N . GLN A 1 110 ? -5.714 -2.502 9.468 1.00 92.44 110 GLN A N 1
ATOM 903 C CA . GLN A 1 110 ? -6.030 -3.341 10.631 1.00 92.44 110 GLN A CA 1
ATOM 904 C C . GLN A 1 110 ? -6.234 -2.532 11.925 1.00 92.44 110 GLN A C 1
ATOM 906 O O . GLN A 1 110 ? -7.022 -2.932 12.777 1.00 92.44 110 GLN A O 1
ATOM 911 N N . ASP A 1 111 ? -5.569 -1.378 12.080 1.00 92.38 111 ASP A N 1
ATOM 912 C CA . ASP A 1 111 ? -5.595 -0.629 13.340 1.00 92.38 111 ASP A CA 1
ATOM 913 C C . ASP A 1 111 ? -6.974 0.015 13.599 1.00 92.38 111 ASP A C 1
ATOM 915 O O . ASP A 1 111 ? -7.347 0.265 14.749 1.00 92.38 111 ASP A O 1
ATOM 919 N N . ILE A 1 112 ? -7.743 0.251 12.528 1.00 92.44 112 ILE A N 1
ATOM 920 C CA . ILE A 1 112 ? -9.107 0.803 12.560 1.00 92.44 112 ILE A CA 1
ATOM 921 C C . ILE A 1 112 ? -10.195 -0.276 12.415 1.00 92.44 112 ILE A C 1
ATOM 923 O O . ILE A 1 112 ? -11.380 0.052 12.352 1.00 92.44 112 ILE A O 1
ATOM 927 N N . MET A 1 113 ? -9.814 -1.553 12.364 1.00 91.81 113 MET A N 1
ATOM 928 C CA . MET A 1 113 ? -10.737 -2.689 12.401 1.00 91.81 113 MET A CA 1
ATOM 929 C C . MET A 1 113 ? -10.976 -3.107 13.856 1.00 91.81 113 MET A C 1
ATOM 931 O O . MET A 1 113 ? -10.106 -2.916 14.711 1.00 91.81 113 MET A O 1
ATOM 935 N N . GLU A 1 114 ? -12.156 -3.649 14.154 1.00 90.19 114 GLU A N 1
ATOM 936 C CA . GLU A 1 114 ? -12.437 -4.226 15.474 1.00 90.19 114 GLU A CA 1
ATOM 937 C C . GLU A 1 114 ? -11.611 -5.493 15.707 1.00 90.19 114 GLU A C 1
ATOM 939 O O . GLU A 1 114 ? -11.243 -6.173 14.757 1.00 90.19 114 GLU A O 1
ATOM 944 N N . ASP A 1 115 ? -11.307 -5.849 16.953 1.00 82.06 115 ASP A N 1
ATOM 945 C CA . ASP A 1 115 ? -10.485 -7.046 17.218 1.00 82.06 115 ASP A CA 1
ATOM 946 C C . ASP A 1 115 ? -11.326 -8.335 17.209 1.00 82.06 115 ASP A C 1
ATOM 948 O O . ASP A 1 115 ? -10.849 -9.388 16.792 1.00 82.06 115 ASP A O 1
ATOM 952 N N . ASN A 1 116 ? -12.598 -8.244 17.616 1.00 74.25 116 ASN A N 1
ATOM 953 C CA . ASN A 1 116 ? -13.469 -9.402 17.865 1.00 74.25 116 ASN A CA 1
ATOM 954 C C . ASN A 1 116 ? -14.655 -9.536 16.893 1.00 74.25 116 ASN A C 1
ATOM 956 O O . ASN A 1 116 ? -15.375 -10.530 16.964 1.00 74.25 116 ASN A O 1
ATOM 960 N N . ASP A 1 117 ? -14.882 -8.553 16.020 1.00 74.31 117 ASP A N 1
ATOM 961 C CA . ASP A 1 117 ? -16.020 -8.525 15.092 1.00 74.31 117 ASP A CA 1
ATOM 962 C C . ASP A 1 117 ? -15.557 -8.245 13.653 1.00 74.31 117 ASP A C 1
ATOM 964 O O . ASP A 1 117 ? -14.493 -7.663 13.427 1.00 74.31 117 ASP A O 1
ATOM 968 N N . ASN A 1 118 ? -16.371 -8.611 12.662 1.00 78.12 118 ASN A N 1
ATOM 969 C CA . ASN A 1 118 ? -16.201 -8.207 11.260 1.00 78.12 118 ASN A CA 1
ATOM 970 C C . ASN A 1 118 ? -16.706 -6.770 11.050 1.00 78.12 118 ASN A C 1
ATOM 972 O O . ASN A 1 118 ? -17.466 -6.468 10.129 1.00 78.12 118 ASN A O 1
ATOM 976 N N . GLY A 1 119 ? -16.272 -5.887 11.947 1.00 88.56 119 GLY A N 1
ATOM 977 C CA . GLY A 1 119 ? -16.689 -4.504 12.044 1.00 88.56 119 GLY A CA 1
ATOM 978 C C . GLY A 1 119 ? -15.508 -3.546 11.999 1.00 88.56 119 GLY A C 1
ATOM 979 O O . GLY A 1 119 ? -14.345 -3.894 12.217 1.00 88.56 119 GLY A O 1
ATOM 980 N N . TRP A 1 120 ? -15.841 -2.302 11.705 1.00 92.62 120 TRP A N 1
ATOM 981 C CA . TRP A 1 120 ? -14.925 -1.181 11.745 1.00 92.62 120 TRP A CA 1
ATOM 982 C C . TRP A 1 120 ? -15.052 -0.454 13.089 1.00 92.62 120 TRP A C 1
ATOM 984 O O . TRP A 1 120 ? -16.155 -0.360 13.627 1.00 92.62 120 TRP A O 1
ATOM 994 N N . LYS A 1 121 ? -13.958 0.129 13.598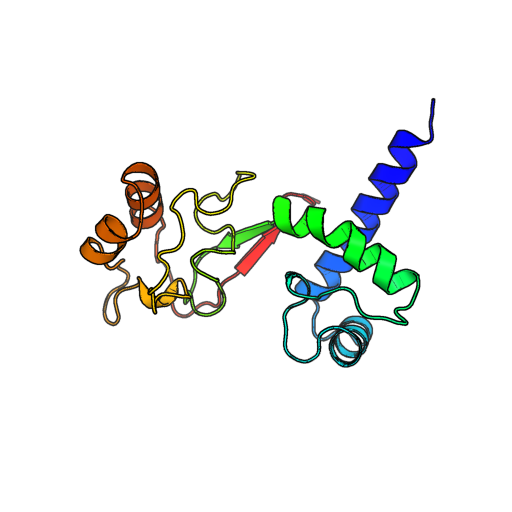 1.00 93.50 121 LYS A N 1
ATOM 995 C CA . LYS A 1 121 ? -13.978 1.007 14.782 1.00 93.50 121 LYS A CA 1
ATOM 996 C C . LYS A 1 121 ? -14.646 2.336 14.420 1.00 93.50 121 LYS A C 1
ATOM 998 O O . LYS A 1 121 ? -13.973 3.326 14.132 1.00 93.50 121 LYS A O 1
ATOM 1003 N N . ASP A 1 122 ? -15.977 2.345 14.414 1.00 92.75 122 ASP A N 1
ATOM 1004 C CA . ASP A 1 122 ? -16.826 3.440 13.923 1.00 92.75 122 ASP A CA 1
ATOM 1005 C C . ASP A 1 122 ? -16.424 4.807 14.495 1.00 92.75 122 ASP A C 1
ATOM 1007 O O . ASP A 1 122 ? -16.104 5.742 13.755 1.00 92.75 122 ASP A O 1
ATOM 1011 N N . HIS A 1 123 ? -16.312 4.884 15.823 1.00 91.50 123 HIS A N 1
ATOM 1012 C CA . HIS A 1 123 ? -15.933 6.112 16.511 1.00 91.50 123 HIS A CA 1
ATOM 1013 C C . HIS A 1 123 ? -14.552 6.624 16.080 1.00 91.50 123 HIS A C 1
ATOM 1015 O O . HIS A 1 123 ? -14.372 7.820 15.854 1.00 91.50 123 HIS A O 1
ATOM 1021 N N . LEU A 1 124 ? -13.583 5.717 15.931 1.00 91.75 124 LEU A N 1
ATOM 1022 C CA . LEU A 1 124 ? -12.224 6.060 15.523 1.00 91.75 124 LEU A CA 1
ATOM 1023 C C . LEU A 1 124 ? -12.193 6.562 14.075 1.00 91.75 124 LEU A C 1
ATOM 1025 O O . LEU A 1 124 ? -11.523 7.545 13.770 1.00 91.75 124 LEU A O 1
ATOM 1029 N N . ILE A 1 125 ? -12.959 5.938 13.183 1.00 92.56 125 ILE A N 1
ATOM 1030 C CA . ILE A 1 125 ? -13.039 6.346 11.777 1.00 92.56 125 ILE A CA 1
ATOM 1031 C C . ILE A 1 125 ? -13.656 7.735 11.642 1.00 92.56 125 ILE A C 1
ATOM 1033 O O . ILE A 1 125 ? -13.128 8.560 10.900 1.00 92.56 125 ILE A O 1
ATOM 1037 N N . HIS A 1 126 ? -14.715 8.031 12.396 1.00 92.94 126 HIS A N 1
ATOM 1038 C CA . HIS A 1 126 ? -15.315 9.364 12.418 1.00 92.94 126 HIS A CA 1
ATOM 1039 C C . HIS A 1 126 ? -14.389 10.451 12.987 1.00 92.94 126 HIS A C 1
ATOM 1041 O O . HIS A 1 126 ? -14.551 11.620 12.640 1.00 92.94 126 HIS A O 1
ATOM 1047 N N . GLN A 1 127 ? -13.422 10.088 13.835 1.00 90.75 127 GLN A N 1
ATOM 1048 C CA . GLN A 1 127 ? -12.394 11.011 14.328 1.00 90.75 127 GLN A CA 1
ATOM 1049 C C . GLN A 1 127 ? -11.247 11.216 13.331 1.00 90.75 127 GLN A C 1
ATOM 1051 O O . GLN A 1 127 ? -10.709 12.318 13.232 1.00 90.75 127 GLN A O 1
ATOM 1056 N N . LEU A 1 128 ? -10.841 10.154 12.631 1.00 90.19 128 LEU A N 1
ATOM 1057 C CA . LEU A 1 128 ? -9.672 10.162 11.749 1.00 90.19 128 LEU A CA 1
ATOM 1058 C C . LEU A 1 128 ? -9.977 10.669 10.338 1.00 90.19 128 LEU A C 1
ATOM 1060 O O . LEU A 1 128 ? -9.098 11.249 9.701 1.00 90.19 128 LEU A O 1
ATOM 1064 N N . PHE A 1 129 ? -11.194 10.438 9.847 1.00 90.44 129 PHE A N 1
ATOM 1065 C CA . PHE A 1 129 ? -11.571 10.705 8.466 1.00 90.44 129 PHE A CA 1
ATOM 1066 C C . PHE A 1 129 ? -12.689 11.736 8.367 1.00 90.44 129 PHE A C 1
ATOM 1068 O O . PHE A 1 129 ? -13.599 11.796 9.194 1.00 90.44 129 PHE A O 1
ATOM 1075 N N . ILE A 1 130 ? -12.668 12.521 7.291 1.00 91.12 130 ILE A N 1
ATOM 1076 C CA . ILE A 1 130 ? -13.788 13.401 6.958 1.00 91.12 130 ILE A CA 1
ATOM 1077 C C . ILE A 1 130 ? -15.074 12.577 6.756 1.00 91.12 130 ILE A C 1
ATOM 1079 O O . ILE A 1 130 ? -15.004 11.439 6.279 1.00 91.12 130 ILE A O 1
ATOM 1083 N N . PRO A 1 131 ? -16.269 13.142 7.018 1.00 90.19 131 PRO A N 1
ATOM 1084 C CA . PRO A 1 131 ? -17.522 12.380 7.013 1.00 90.19 131 PRO A CA 1
ATOM 1085 C C . PRO A 1 131 ? -17.787 11.586 5.726 1.00 90.19 131 PRO A C 1
ATOM 1087 O O . PRO A 1 131 ? -18.316 10.479 5.770 1.00 90.19 131 PRO A O 1
ATOM 1090 N N . GLN A 1 132 ? -17.389 12.130 4.573 1.00 89.19 132 GLN A N 1
ATOM 1091 C CA . GLN A 1 132 ? -17.557 11.478 3.271 1.00 89.19 132 GLN A CA 1
ATOM 1092 C C . GLN A 1 132 ? -16.682 10.228 3.107 1.00 89.19 132 GLN A C 1
ATOM 1094 O O . GLN A 1 132 ? -17.097 9.273 2.453 1.00 89.19 132 GLN A O 1
ATOM 1099 N N . GLU A 1 133 ? -15.470 10.234 3.662 1.00 88.88 133 GLU A N 1
ATOM 1100 C CA . GLU A 1 133 ? -14.573 9.077 3.639 1.00 88.88 133 GLU A CA 1
ATOM 1101 C C . GLU A 1 133 ? -14.968 8.067 4.702 1.00 88.88 133 GLU A C 1
ATOM 1103 O O . GLU A 1 133 ? -15.074 6.889 4.381 1.00 88.88 133 GLU A O 1
ATOM 1108 N N . ALA A 1 134 ? -15.298 8.528 5.912 1.00 91.81 134 ALA A N 1
ATOM 1109 C CA . ALA A 1 134 ? -15.804 7.677 6.983 1.00 91.81 134 ALA A CA 1
ATOM 1110 C C . ALA A 1 134 ? -16.984 6.815 6.505 1.00 91.81 134 ALA A C 1
ATOM 1112 O O . ALA A 1 134 ? -16.947 5.593 6.607 1.00 91.81 134 ALA A O 1
ATOM 1113 N N . GLN A 1 135 ? -17.982 7.424 5.853 1.00 91.06 135 GLN A N 1
ATOM 1114 C CA . GLN A 1 135 ? -19.119 6.687 5.290 1.00 91.06 135 GLN A CA 1
ATOM 1115 C C . GLN A 1 135 ? -18.724 5.664 4.219 1.00 91.06 135 GLN A C 1
ATOM 1117 O O . GLN A 1 135 ? -19.369 4.623 4.098 1.00 91.06 135 GLN A O 1
ATOM 1122 N N . LYS A 1 136 ? -17.701 5.957 3.408 1.00 90.81 136 LYS A N 1
ATOM 1123 C CA . LYS A 1 136 ? -17.203 5.006 2.408 1.00 90.81 136 LYS A CA 1
ATOM 1124 C C . LYS A 1 136 ? -16.498 3.838 3.082 1.00 90.81 136 LYS A C 1
ATOM 1126 O O . LYS A 1 136 ? -16.798 2.709 2.722 1.00 90.81 136 LYS A O 1
ATOM 1131 N N . ILE A 1 137 ? -15.635 4.108 4.062 1.00 91.38 137 ILE A N 1
ATOM 1132 C CA . ILE A 1 137 ? -14.910 3.087 4.829 1.00 91.38 137 ILE A CA 1
ATOM 1133 C C . ILE A 1 137 ? -15.899 2.143 5.512 1.00 91.38 137 ILE A C 1
ATOM 1135 O O . ILE A 1 137 ? -15.833 0.940 5.298 1.00 91.38 137 ILE A O 1
ATOM 1139 N N . LEU A 1 138 ? -16.878 2.686 6.240 1.00 91.25 138 LEU A N 1
ATOM 1140 C CA . LEU A 1 138 ? -17.887 1.897 6.959 1.00 91.25 138 LEU A CA 1
ATOM 1141 C C . LEU A 1 138 ? -18.763 1.036 6.036 1.00 91.25 138 LEU A C 1
ATOM 1143 O O . LEU A 1 138 ? -19.366 0.064 6.480 1.00 91.25 138 LEU A O 1
ATOM 1147 N N . ARG A 1 139 ? -18.840 1.378 4.745 1.00 90.56 139 ARG A N 1
ATOM 1148 C CA . ARG A 1 139 ? -19.547 0.596 3.723 1.00 90.56 139 ARG A CA 1
ATOM 1149 C C . ARG A 1 139 ? -18.699 -0.506 3.093 1.00 90.56 139 ARG A C 1
ATOM 1151 O O . ARG A 1 139 ? -19.261 -1.319 2.361 1.00 90.56 139 ARG A O 1
ATOM 1158 N N . ILE A 1 140 ? -17.387 -0.532 3.325 1.00 89.06 140 ILE A N 1
ATOM 1159 C CA . ILE A 1 140 ? -16.517 -1.602 2.830 1.00 89.06 140 ILE A CA 1
ATOM 1160 C C . ILE A 1 140 ? -16.843 -2.868 3.629 1.00 89.06 140 ILE A C 1
ATOM 1162 O O . ILE A 1 140 ? -16.669 -2.870 4.851 1.00 89.06 140 ILE A O 1
ATOM 1166 N N . PRO A 1 141 ? -17.321 -3.940 2.974 1.00 86.50 141 PRO A N 1
ATOM 1167 C CA . PRO A 1 141 ? -17.681 -5.160 3.673 1.00 86.50 141 PRO A CA 1
ATOM 1168 C C . PRO A 1 141 ? -16.419 -5.925 4.094 1.00 86.50 141 PRO A C 1
ATOM 1170 O O . PRO A 1 141 ? -15.565 -6.231 3.264 1.00 86.50 141 PRO A O 1
ATOM 1173 N N . LEU A 1 142 ? -16.329 -6.277 5.376 1.00 85.75 142 LEU A N 1
ATOM 1174 C CA . LEU A 1 142 ? -15.257 -7.106 5.937 1.00 85.75 142 LEU A CA 1
ATOM 1175 C C . LEU A 1 142 ? -15.669 -8.584 5.911 1.00 85.75 142 LEU A C 1
ATOM 1177 O O . LEU A 1 142 ? -15.976 -9.178 6.940 1.00 85.75 142 LEU A O 1
ATOM 1181 N N . ILE A 1 143 ? -15.765 -9.148 4.704 1.00 74.44 143 ILE A N 1
ATOM 1182 C CA . ILE A 1 143 ? -16.377 -10.469 4.471 1.00 74.44 143 ILE A CA 1
ATOM 1183 C C . ILE A 1 143 ? -15.531 -11.596 5.075 1.00 74.44 143 ILE A C 1
ATOM 1185 O O . ILE A 1 143 ? -16.080 -12.500 5.701 1.00 74.44 143 ILE A O 1
ATOM 1189 N N . ASP A 1 144 ? -14.210 -11.540 4.896 1.00 76.06 144 ASP A N 1
ATOM 1190 C CA . ASP A 1 144 ? -13.301 -12.589 5.350 1.00 76.06 144 ASP A CA 1
ATOM 1191 C C . ASP A 1 144 ? -11.936 -12.012 5.747 1.00 76.06 144 ASP A C 1
ATOM 1193 O O . ASP A 1 144 ? -11.077 -11.742 4.909 1.00 76.06 144 ASP A O 1
ATOM 1197 N N . ARG A 1 145 ? -11.736 -11.833 7.055 1.00 77.12 145 ARG A N 1
ATOM 1198 C CA . ARG A 1 145 ? -10.482 -11.321 7.633 1.00 77.12 145 ARG A CA 1
ATOM 1199 C C . ARG A 1 145 ? -9.379 -12.375 7.716 1.00 77.12 145 ARG A C 1
ATOM 1201 O O . ARG A 1 145 ? -8.270 -12.050 8.130 1.00 77.12 145 ARG A O 1
ATOM 1208 N N . THR A 1 146 ? -9.674 -13.629 7.366 1.00 80.62 146 THR A N 1
ATOM 1209 C CA . THR A 1 146 ? -8.653 -14.683 7.283 1.00 80.62 146 THR A CA 1
ATOM 1210 C C . THR A 1 146 ? -7.866 -14.612 5.979 1.00 80.62 146 THR A C 1
ATOM 1212 O O . THR A 1 146 ? -6.772 -15.167 5.896 1.00 80.62 146 THR A O 1
ATOM 1215 N N . GLN A 1 147 ? -8.395 -13.902 4.979 1.00 85.25 147 GLN A N 1
ATOM 1216 C CA . GLN A 1 147 ? -7.715 -13.674 3.714 1.00 85.25 147 GLN A CA 1
ATOM 1217 C C . GLN A 1 147 ? -6.737 -12.508 3.809 1.00 85.25 147 GLN A C 1
ATOM 1219 O O . GLN A 1 147 ? -6.969 -11.507 4.491 1.00 85.25 147 GLN A O 1
ATOM 1224 N N . ASP A 1 148 ? -5.637 -12.640 3.079 1.00 86.81 148 ASP A N 1
ATOM 1225 C CA . ASP A 1 148 ? -4.678 -11.561 2.911 1.00 86.81 148 ASP A CA 1
ATOM 1226 C C . ASP A 1 148 ? -5.258 -10.425 2.064 1.00 86.81 148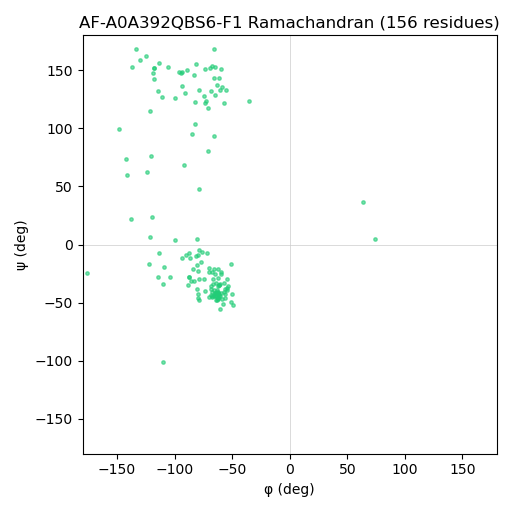 ASP A C 1
ATOM 1228 O O . ASP A 1 148 ? -6.104 -10.625 1.189 1.00 86.81 148 ASP A O 1
ATOM 1232 N N . ASP A 1 149 ? -4.760 -9.216 2.309 1.00 89.25 149 ASP A N 1
ATOM 1233 C CA . ASP A 1 149 ? -5.067 -8.057 1.480 1.00 89.25 149 ASP A CA 1
ATOM 1234 C C . ASP A 1 149 ? -4.637 -8.296 0.028 1.00 89.25 149 ASP A C 1
ATOM 1236 O O . ASP A 1 149 ? -3.520 -8.746 -0.249 1.00 89.25 149 ASP A O 1
ATOM 1240 N N . THR A 1 150 ? -5.498 -7.932 -0.922 1.00 87.38 150 THR A N 1
ATOM 1241 C CA . THR A 1 150 ? -5.220 -8.138 -2.349 1.00 87.38 150 THR A CA 1
ATOM 1242 C C . THR A 1 150 ? -5.086 -6.816 -3.083 1.00 87.38 150 THR A C 1
ATOM 1244 O O . THR A 1 150 ? -5.915 -5.916 -2.963 1.00 87.38 150 THR A O 1
ATOM 1247 N N . LEU A 1 151 ? -4.029 -6.692 -3.884 1.00 87.88 151 LEU A N 1
ATOM 1248 C CA . LEU A 1 151 ? -3.848 -5.567 -4.792 1.00 87.88 151 LEU A CA 1
ATOM 1249 C C . LEU A 1 151 ? -4.458 -5.927 -6.149 1.00 87.88 151 LEU A C 1
ATOM 1251 O O . LEU A 1 151 ? -4.140 -6.975 -6.707 1.00 87.88 151 LEU A O 1
ATOM 1255 N N . THR A 1 152 ? -5.292 -5.049 -6.699 1.00 86.56 152 THR A N 1
ATOM 1256 C CA . THR A 1 152 ? -5.901 -5.196 -8.030 1.00 86.56 152 THR A CA 1
ATOM 1257 C C . THR A 1 152 ? -5.445 -4.057 -8.933 1.00 86.56 152 THR A C 1
ATOM 1259 O O . THR A 1 152 ? -5.299 -2.929 -8.468 1.00 86.56 152 THR A O 1
ATOM 1262 N N . TRP A 1 153 ? -5.207 -4.341 -10.217 1.00 85.56 153 TRP A N 1
ATOM 1263 C CA . TRP A 1 153 ? -4.849 -3.345 -11.229 1.00 85.56 153 TRP A CA 1
ATOM 1264 C C . TRP A 1 153 ? -5.871 -3.348 -12.371 1.00 85.56 153 TRP A C 1
ATOM 1266 O O . TRP A 1 153 ? -5.935 -4.308 -13.135 1.00 85.56 153 TRP A O 1
ATOM 1276 N N . ASP A 1 154 ? -6.614 -2.250 -12.543 1.00 73.69 154 ASP A N 1
ATOM 1277 C CA . ASP A 1 154 ? -7.627 -2.110 -13.611 1.00 73.69 154 ASP A CA 1
ATOM 1278 C C . ASP A 1 154 ? -7.013 -1.961 -15.022 1.00 73.69 154 ASP A C 1
ATOM 1280 O O . ASP A 1 154 ? -7.722 -1.955 -16.027 1.00 73.69 154 ASP A O 1
ATOM 1284 N N . GLY A 1 155 ? -5.686 -1.822 -15.126 1.00 63.19 155 GLY A N 1
ATOM 1285 C CA . GLY A 1 155 ? -4.988 -1.542 -16.385 1.00 63.19 155 GLY A CA 1
ATOM 1286 C C . GLY A 1 155 ? -4.847 -2.729 -17.341 1.00 63.19 155 GLY A C 1
ATOM 1287 O O . GLY A 1 155 ? -4.381 -2.536 -18.465 1.00 63.19 155 GLY A O 1
ATOM 1288 N N . THR A 1 156 ? -5.235 -3.937 -16.928 1.00 51.69 156 THR A N 1
ATOM 1289 C CA . THR A 1 156 ? -5.243 -5.129 -17.786 1.00 51.69 156 THR A CA 1
ATOM 1290 C C . THR A 1 156 ? -6.454 -6.004 -17.478 1.00 51.69 156 THR A C 1
ATOM 1292 O O . THR A 1 156 ? -6.317 -7.070 -16.882 1.00 51.69 156 THR A O 1
ATOM 1295 N N . LEU A 1 157 ? -7.642 -5.564 -17.894 1.00 38.19 157 LEU A N 1
ATOM 1296 C CA . LEU A 1 157 ? -8.632 -6.530 -18.370 1.00 38.19 157 LEU A CA 1
ATOM 1297 C C . LEU A 1 157 ? -8.044 -7.131 -19.656 1.00 38.19 157 LEU A C 1
ATOM 1299 O O . LEU A 1 157 ? -8.098 -6.502 -20.712 1.00 38.19 157 LEU A O 1
ATOM 1303 N N . ASP A 1 158 ? -7.350 -8.261 -19.512 1.00 36.38 158 ASP A N 1
ATOM 1304 C CA . ASP A 1 158 ? -7.318 -9.266 -20.582 1.00 36.38 158 ASP A CA 1
ATOM 1305 C C . ASP A 1 158 ? -8.734 -9.863 -20.710 1.00 36.38 158 ASP A C 1
ATOM 1307 O O . ASP A 1 158 ? -9.394 -10.042 -19.655 1.00 36.38 158 ASP A O 1
#

Organism: NCBI:txid97028

Radius of gyration: 17.64 Å; Cα contacts (8 Å, |Δi|>4): 188; chains: 1; bounding box: 44×31×54 Å

Foldseek 3Di:
DPVVVVVVVLLLVLQVVLVCLQVVCVDPVNVVCCVVFPVPDRSLPTDDDPPDDPSNVSSNVSSVLLQQQKAKQDALQPPAFQQRGHHLCRGGRDTAPFDQDPDDPRTTPNVQPDPPDQAGVLVVLVVRHDPVSSVSNRPRGNPHNVDDMDMDGPSDPD

Mean predicted aligned error: 7.25 Å

pLDDT: mean 84.12, std 10.59, range [36.38, 93.5]

Secondary structure (DSSP, 8-state):
--HHHHHHHHHHHHHHHHHHHHH-TTSHHHHHHHHHH-TTS-GGG----TT--HHHHHHHHHHHHHHHHEEEEPSSSSSSBTTTS--S-TT-S---SSPPPTT----BGGGGB-SSSS-B-HHHHHHHS-HHHHHHHHTS----TTSPPEEEEGGG--

Solvent-accessible surface area (backbone atoms only — not comparable to full-atom values): 9333 Å² total; per-residue (Å²): 143,68,65,72,59,54,53,52,50,50,39,50,52,27,24,54,52,47,48,46,43,68,79,41,48,86,38,69,68,28,45,52,49,30,64,74,67,28,70,90,56,53,82,91,70,50,66,94,62,89,91,61,54,70,70,56,52,52,29,60,66,18,39,60,56,46,70,48,44,32,24,39,47,76,27,44,18,76,81,44,40,54,68,77,42,31,54,82,33,81,87,48,84,52,50,62,84,50,72,80,63,95,82,61,87,71,54,33,42,38,68,50,38,41,95,90,51,78,44,63,36,59,72,58,37,60,71,64,29,50,73,76,54,27,57,50,52,73,65,57,74,54,86,50,58,89,40,74,54,42,81,45,58,75,87,63,82,124